Protein AF-A0A3M7PC56-F1 (afdb_monomer_lite)

pLDDT: mean 73.52, std 11.48, range [44.09, 90.5]

Secondary structure (DSSP, 8-state):
--HHHHHHHHHHHHHHS-GGGHHHHHHHIIIII-BTTB--SS-GGGSTTHHHHHTT-----HHHHHHHHHHHHHHHHHHHHHHHHHHTS--

Sequence (91 aa):
MNPTSILISVKKGRSCLHSSLKPLINYFEKNYKGTINFNAKYPIPTWNLYKRILSDLPRTDNTVEAWHGAFSSNESIGTTLFGAAKRNYSL

Organism: Brachionus plicatilis (NCBI:txid10195)

Radius of gyration: 20.68 Å; chains: 1; bounding box: 50×26×55 Å

Foldseek 3Di:
DDPVVVVVVLVVCVVVDDPVCVVVSVVCCVAEVNDPVGDHVQYLVNDPCNVVVVVVHDPDPVVVVVVVVVVVVVVVVVVVVVVVVVVVPDD

Structure (mmCIF, N/CA/C/O backbone):
data_AF-A0A3M7PC56-F1
#
_entry.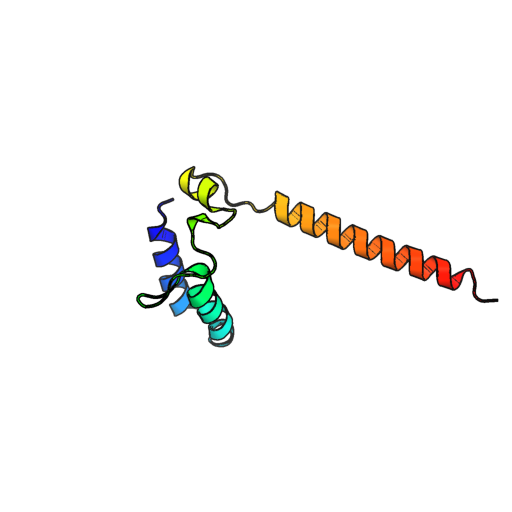id   AF-A0A3M7PC56-F1
#
loop_
_atom_site.group_PDB
_atom_site.id
_atom_site.type_symbol
_atom_site.label_atom_id
_atom_site.label_alt_id
_atom_site.label_comp_id
_atom_site.label_asym_id
_atom_site.label_entity_id
_atom_site.label_seq_id
_atom_site.pdbx_PDB_ins_code
_atom_site.Cartn_x
_atom_site.Cartn_y
_atom_site.Cartn_z
_atom_site.occupancy
_atom_site.B_iso_or_equiv
_atom_site.auth_seq_id
_atom_site.auth_comp_id
_atom_site.auth_asym_id
_atom_site.auth_atom_id
_atom_site.pdbx_PDB_model_num
ATOM 1 N N . MET A 1 1 ? -12.243 -10.460 0.719 1.00 53.31 1 MET A N 1
ATOM 2 C CA . MET A 1 1 ? -11.401 -10.609 1.943 1.00 53.31 1 MET A CA 1
ATOM 3 C C . MET A 1 1 ? -11.608 -9.408 2.885 1.00 53.31 1 MET A C 1
ATOM 5 O O . MET A 1 1 ? -11.662 -8.290 2.395 1.00 53.31 1 MET A O 1
ATOM 9 N N . ASN A 1 2 ? -11.737 -9.593 4.208 1.00 61.44 2 ASN A N 1
ATOM 10 C CA . ASN A 1 2 ? -11.968 -8.494 5.176 1.00 61.44 2 ASN A CA 1
ATOM 11 C C . ASN A 1 2 ? -10.665 -7.689 5.443 1.00 61.44 2 ASN A C 1
ATOM 13 O O . ASN A 1 2 ? -9.647 -8.325 5.704 1.00 61.44 2 ASN A O 1
ATOM 17 N N . PRO A 1 3 ? -10.647 -6.337 5.451 1.00 57.44 3 PRO A N 1
ATOM 18 C CA . PRO A 1 3 ? -9.465 -5.525 5.801 1.00 57.44 3 PRO A CA 1
ATOM 19 C C . PRO A 1 3 ? -8.713 -5.973 7.069 1.00 57.44 3 PRO A C 1
ATOM 21 O O . PRO A 1 3 ? -7.485 -5.894 7.140 1.00 57.44 3 PRO A O 1
ATOM 24 N N . THR A 1 4 ? -9.427 -6.525 8.051 1.00 61.88 4 THR A N 1
ATOM 25 C CA . THR A 1 4 ? -8.859 -7.059 9.296 1.00 61.88 4 THR A CA 1
ATOM 26 C C . THR A 1 4 ? -7.918 -8.251 9.063 1.00 61.88 4 THR A C 1
ATOM 28 O O . THR A 1 4 ? -6.934 -8.410 9.788 1.00 61.88 4 THR A O 1
ATOM 31 N N . SER A 1 5 ? -8.133 -9.065 8.022 1.00 61.94 5 SER A N 1
ATOM 32 C CA . SER A 1 5 ? -7.275 -10.222 7.716 1.00 61.94 5 SER A CA 1
ATOM 33 C C . SER A 1 5 ? -5.891 -9.823 7.193 1.00 61.94 5 SER A C 1
ATOM 35 O O . SER A 1 5 ? -4.925 -10.569 7.369 1.00 61.94 5 SER A O 1
ATOM 37 N N . ILE A 1 6 ? -5.762 -8.632 6.597 1.00 64.19 6 ILE A N 1
ATOM 38 C CA . ILE A 1 6 ? -4.476 -8.077 6.149 1.00 64.19 6 ILE A CA 1
ATOM 39 C C . ILE A 1 6 ? -3.617 -7.738 7.366 1.00 64.19 6 ILE A C 1
ATOM 41 O O . ILE A 1 6 ? -2.454 -8.127 7.439 1.00 64.19 6 ILE A O 1
ATOM 45 N N . LEU A 1 7 ? -4.207 -7.085 8.369 1.00 65.81 7 LEU A N 1
ATOM 46 C CA . LEU A 1 7 ? -3.507 -6.717 9.600 1.00 65.81 7 LEU A CA 1
ATOM 47 C C . LEU A 1 7 ? -3.039 -7.947 10.391 1.00 65.81 7 LEU A C 1
ATOM 49 O O . LEU A 1 7 ? -1.939 -7.942 10.947 1.00 65.81 7 LEU A O 1
ATOM 53 N N . ILE A 1 8 ? -3.846 -9.013 10.406 1.00 66.75 8 ILE A N 1
ATOM 54 C CA . ILE A 1 8 ? -3.483 -10.302 11.012 1.00 66.75 8 ILE A CA 1
ATOM 55 C C . ILE A 1 8 ? -2.303 -10.939 10.264 1.00 66.75 8 ILE A C 1
ATOM 57 O O . ILE A 1 8 ? -1.346 -11.393 10.892 1.00 66.75 8 ILE A O 1
ATOM 61 N N . SER A 1 9 ? -2.327 -10.912 8.930 1.00 68.50 9 SER A N 1
ATOM 62 C CA . SER A 1 9 ? -1.253 -11.464 8.093 1.00 68.50 9 SER A CA 1
ATOM 63 C C . SER A 1 9 ? 0.067 -10.709 8.279 1.00 68.50 9 SER A C 1
ATOM 65 O O . SER A 1 9 ? 1.115 -11.334 8.425 1.00 68.50 9 SER A O 1
ATOM 67 N N . VAL A 1 10 ? 0.019 -9.375 8.374 1.00 67.62 10 VAL A N 1
ATOM 68 C CA . VAL A 1 10 ? 1.196 -8.530 8.652 1.00 67.62 10 VAL A CA 1
ATOM 69 C C . VAL A 1 10 ? 1.785 -8.835 10.033 1.00 67.62 10 VAL A C 1
ATOM 71 O O . VAL A 1 10 ? 3.000 -8.993 10.162 1.00 67.62 10 VAL A O 1
ATOM 74 N N . LYS A 1 11 ? 0.943 -8.986 11.067 1.00 71.31 11 LYS A N 1
ATOM 75 C CA . LYS A 1 11 ? 1.403 -9.377 12.412 1.00 71.31 11 LYS A CA 1
ATOM 76 C C . LYS A 1 11 ? 2.081 -10.748 12.409 1.00 71.31 11 LYS A C 1
ATOM 78 O O . LYS A 1 11 ? 3.150 -10.886 12.998 1.00 71.31 11 LYS A O 1
ATOM 83 N N . LYS A 1 12 ? 1.488 -11.741 11.736 1.00 72.44 12 LYS A N 1
ATOM 84 C CA . LYS A 1 12 ? 2.060 -13.091 11.634 1.00 72.44 12 LYS A CA 1
ATOM 85 C C . LYS A 1 12 ? 3.400 -13.069 10.894 1.00 72.44 12 LYS A C 1
ATOM 87 O O . LYS A 1 12 ? 4.377 -13.606 11.406 1.00 72.44 12 LYS A O 1
ATOM 92 N N . GLY A 1 13 ? 3.471 -12.365 9.762 1.00 69.44 13 GLY A N 1
ATOM 93 C CA . GLY A 1 13 ? 4.698 -12.211 8.977 1.00 69.44 13 GLY A CA 1
ATOM 94 C C . GLY A 1 13 ? 5.845 -11.585 9.773 1.00 69.44 13 GLY A C 1
ATOM 95 O O . GLY A 1 13 ? 6.983 -12.030 9.671 1.00 69.44 13 GLY A O 1
ATOM 96 N N . ARG A 1 14 ? 5.563 -10.599 10.634 1.00 73.00 14 ARG A N 1
ATOM 97 C CA . ARG A 1 14 ? 6.597 -9.928 11.440 1.00 73.00 14 ARG A CA 1
ATOM 98 C C . ARG A 1 14 ? 7.376 -10.886 12.348 1.00 73.00 14 ARG A C 1
ATOM 100 O O . ARG A 1 14 ? 8.559 -10.661 12.576 1.00 73.00 14 ARG A O 1
ATOM 107 N N . SER A 1 15 ? 6.725 -11.931 12.861 1.00 77.06 15 SER A N 1
ATOM 108 C CA . SER A 1 15 ? 7.351 -12.899 13.775 1.00 77.06 15 SER A CA 1
ATOM 109 C C . SER A 1 15 ? 8.337 -13.853 13.092 1.00 77.06 15 SER A C 1
ATOM 111 O O . SER A 1 15 ? 9.244 -14.352 13.748 1.00 77.06 15 SER A O 1
ATOM 113 N N . CYS A 1 16 ? 8.194 -14.071 11.781 1.00 76.19 16 CYS A N 1
ATOM 114 C CA . CYS A 1 16 ? 9.057 -14.951 10.990 1.00 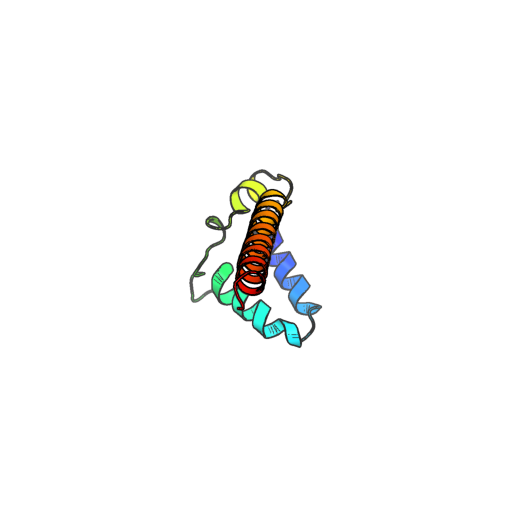76.19 16 CYS A CA 1
ATOM 115 C C . CYS A 1 16 ? 9.998 -14.194 10.037 1.00 76.19 16 CYS A C 1
ATOM 117 O O . CYS A 1 16 ? 10.766 -14.813 9.304 1.00 76.19 16 CYS A O 1
ATOM 119 N N . LEU A 1 17 ? 9.950 -12.860 10.038 1.00 79.56 17 LEU A N 1
ATOM 120 C CA . LEU A 1 17 ? 10.746 -12.010 9.161 1.00 79.56 17 LEU A CA 1
ATOM 121 C C . LEU A 1 17 ? 12.173 -11.836 9.694 1.00 79.56 17 LEU A C 1
ATOM 123 O O . LEU A 1 17 ? 12.385 -11.469 10.852 1.00 79.56 17 LEU A O 1
ATOM 127 N N . HIS A 1 18 ? 13.154 -12.050 8.815 1.00 86.44 18 HIS A N 1
ATOM 128 C CA . HIS A 1 18 ? 14.563 -11.828 9.127 1.00 86.44 18 HIS A CA 1
ATOM 129 C C . HIS A 1 18 ? 14.809 -10.378 9.577 1.00 86.44 18 HIS A C 1
ATOM 131 O O . HIS A 1 18 ? 14.195 -9.431 9.076 1.00 86.44 18 HIS A O 1
ATOM 137 N N . SER A 1 19 ? 15.731 -10.188 10.521 1.00 86.38 19 SER A N 1
ATOM 138 C CA . SER A 1 19 ? 15.980 -8.895 11.172 1.00 86.38 19 SER A CA 1
ATOM 139 C C . SER A 1 19 ? 16.360 -7.780 10.193 1.00 86.38 19 SER A C 1
ATOM 141 O O . SER A 1 19 ? 15.983 -6.631 10.425 1.00 86.38 19 SER A O 1
ATOM 143 N N . SER A 1 20 ? 17.021 -8.113 9.079 1.00 89.50 20 SER A N 1
ATOM 144 C CA . SER A 1 20 ? 17.384 -7.162 8.017 1.00 89.50 20 SER A CA 1
ATOM 145 C C . SER A 1 20 ? 16.181 -6.478 7.359 1.00 89.50 20 SER A C 1
ATOM 147 O O . SER A 1 20 ? 16.328 -5.389 6.815 1.00 89.50 20 SER A O 1
ATOM 149 N N . LEU A 1 21 ? 14.984 -7.068 7.436 1.00 86.56 21 LEU A N 1
ATOM 150 C CA . LEU A 1 21 ? 13.759 -6.514 6.853 1.00 86.56 21 LEU A CA 1
ATOM 151 C C . LEU A 1 21 ? 12.973 -5.633 7.835 1.00 86.56 21 LEU A C 1
ATOM 153 O O . LEU A 1 21 ? 12.020 -4.966 7.432 1.00 86.56 21 LEU A O 1
ATOM 157 N N . LYS A 1 22 ? 13.386 -5.547 9.109 1.00 86.94 22 LYS A N 1
ATOM 158 C CA . LYS A 1 22 ? 12.755 -4.657 10.104 1.00 86.94 22 LYS A CA 1
ATOM 159 C C . LYS A 1 22 ? 12.625 -3.198 9.636 1.00 86.94 22 LYS A C 1
ATOM 161 O O . LYS A 1 22 ? 11.551 -2.637 9.858 1.00 86.94 22 LYS A O 1
ATOM 166 N N . PRO A 1 23 ? 13.632 -2.569 8.992 1.00 90.50 23 PRO A N 1
ATOM 167 C CA . PRO A 1 23 ? 13.502 -1.192 8.511 1.00 90.50 23 PRO A CA 1
ATOM 168 C C . PRO A 1 23 ? 12.360 -1.029 7.502 1.00 90.50 23 PRO A C 1
ATOM 170 O O . PRO A 1 23 ? 11.563 -0.099 7.618 1.00 90.50 23 PRO A O 1
ATOM 173 N N . LEU A 1 24 ? 12.231 -1.978 6.569 1.00 87.69 24 LEU A N 1
ATOM 174 C CA . LEU A 1 24 ? 11.172 -1.986 5.562 1.00 87.69 24 LEU A CA 1
ATOM 175 C C . LEU A 1 24 ? 9.787 -2.133 6.205 1.00 87.69 24 LEU A C 1
ATOM 177 O O . LEU A 1 24 ? 8.864 -1.390 5.876 1.00 87.69 24 LEU A O 1
ATOM 181 N N . ILE A 1 25 ? 9.646 -3.048 7.167 1.00 85.94 25 ILE A N 1
ATOM 182 C CA . ILE A 1 25 ? 8.378 -3.255 7.879 1.00 85.94 25 ILE A CA 1
ATOM 183 C C . ILE A 1 25 ? 7.989 -2.021 8.694 1.00 85.94 25 ILE A C 1
ATOM 185 O O . ILE A 1 25 ? 6.835 -1.599 8.655 1.00 85.94 25 ILE A O 1
ATOM 189 N N . ASN A 1 26 ? 8.940 -1.402 9.395 1.00 87.69 26 ASN A N 1
ATOM 190 C CA . ASN A 1 26 ? 8.680 -0.180 10.154 1.00 87.69 26 ASN A CA 1
ATOM 191 C C . ASN A 1 26 ? 8.247 0.971 9.233 1.00 87.69 26 ASN A C 1
ATOM 193 O O . ASN A 1 26 ? 7.325 1.717 9.567 1.00 87.69 26 ASN A O 1
ATOM 197 N N . TYR A 1 27 ? 8.875 1.099 8.060 1.00 90.12 27 TYR A N 1
ATOM 198 C CA . TYR A 1 27 ? 8.460 2.064 7.045 1.00 90.12 27 TYR A CA 1
ATOM 199 C C . TYR A 1 27 ? 7.024 1.805 6.577 1.00 90.12 27 TYR A C 1
ATOM 201 O O . TYR A 1 27 ? 6.214 2.736 6.540 1.00 90.12 27 TYR A O 1
ATOM 209 N N . PHE A 1 28 ? 6.692 0.550 6.263 1.00 86.62 28 PHE A N 1
ATOM 210 C CA . PHE A 1 28 ? 5.351 0.172 5.831 1.00 86.62 28 PHE A CA 1
ATOM 211 C C . PHE A 1 28 ? 4.303 0.490 6.903 1.00 86.62 28 PHE A C 1
ATOM 213 O O . PHE A 1 28 ? 3.309 1.160 6.627 1.00 86.62 28 PHE A O 1
ATOM 220 N N . GLU A 1 29 ? 4.539 0.081 8.150 1.00 85.81 29 GLU A N 1
ATOM 221 C CA . GLU A 1 29 ? 3.598 0.328 9.242 1.00 85.81 29 GLU A CA 1
ATOM 222 C C . GLU A 1 29 ? 3.385 1.820 9.494 1.00 85.81 29 GLU A C 1
ATOM 224 O O . GLU A 1 29 ? 2.245 2.251 9.648 1.00 85.81 29 GLU A O 1
ATOM 229 N N . LYS A 1 30 ? 4.454 2.623 9.465 1.00 88.56 30 LYS A N 1
ATOM 230 C CA . LYS A 1 30 ? 4.363 4.072 9.666 1.00 88.56 30 LYS A CA 1
ATOM 231 C C . LYS A 1 30 ? 3.562 4.766 8.561 1.00 88.56 30 LYS A C 1
ATOM 233 O O . LYS A 1 30 ? 2.764 5.650 8.854 1.00 88.56 30 LYS A O 1
ATOM 238 N N . ASN A 1 31 ? 3.782 4.394 7.300 1.00 89.06 31 ASN A N 1
ATOM 239 C CA . ASN A 1 31 ? 3.243 5.145 6.163 1.00 89.06 31 ASN A CA 1
ATOM 240 C C . ASN A 1 31 ? 1.911 4.604 5.636 1.00 89.06 31 ASN A C 1
ATOM 242 O O . ASN A 1 31 ? 1.110 5.397 5.154 1.00 89.06 31 ASN A O 1
ATOM 246 N N . TYR A 1 32 ? 1.670 3.296 5.725 1.00 85.06 32 TYR A N 1
ATOM 247 C CA . TYR A 1 32 ? 0.544 2.630 5.058 1.00 85.06 32 TYR A CA 1
ATOM 248 C C . TYR A 1 32 ? -0.502 2.090 6.040 1.00 85.06 32 TYR A C 1
ATOM 250 O O . TYR A 1 32 ? -1.699 2.147 5.767 1.00 85.06 32 TYR A O 1
ATOM 258 N N . LYS A 1 33 ? -0.076 1.595 7.209 1.00 84.31 33 LYS A N 1
ATOM 259 C CA . LYS A 1 33 ? -0.994 1.124 8.263 1.00 84.31 33 LYS A CA 1
ATOM 260 C C . LYS A 1 33 ? -1.387 2.241 9.232 1.00 84.31 33 LYS A C 1
ATOM 262 O O . LYS A 1 33 ? -2.536 2.299 9.657 1.00 84.31 33 LYS A O 1
ATOM 267 N N . GLY A 1 34 ? -0.436 3.107 9.577 1.00 80.62 34 GLY A N 1
ATOM 268 C CA . GLY A 1 34 ? -0.576 4.066 10.666 1.00 80.62 34 GLY A CA 1
ATOM 269 C C . GLY A 1 34 ? -0.357 3.420 12.038 1.00 80.62 34 GLY A C 1
ATOM 270 O O . GLY A 1 34 ? -0.202 2.202 12.185 1.00 80.62 34 GLY A O 1
ATOM 271 N N . THR A 1 35 ? -0.332 4.260 13.067 1.00 76.88 35 THR A N 1
ATOM 272 C CA . THR A 1 35 ? -0.230 3.861 14.479 1.00 76.88 35 THR A CA 1
ATOM 273 C C . THR A 1 35 ? -1.396 4.459 15.263 1.00 76.88 35 THR A C 1
ATOM 275 O O . THR A 1 35 ? -2.095 5.321 14.747 1.00 76.88 35 THR A O 1
ATOM 278 N N . ILE A 1 36 ? -1.598 4.045 16.518 1.00 76.69 36 ILE A N 1
ATOM 279 C CA . ILE A 1 36 ? -2.674 4.591 17.373 1.00 76.69 36 ILE A CA 1
ATOM 280 C C . ILE A 1 36 ? -2.599 6.124 17.478 1.00 76.69 36 ILE A C 1
ATOM 282 O O . ILE A 1 36 ? -3.626 6.786 17.541 1.00 76.69 36 ILE A O 1
ATOM 286 N N . ASN A 1 37 ? -1.386 6.681 17.431 1.00 79.06 37 ASN A N 1
ATOM 287 C CA . ASN A 1 37 ? -1.143 8.110 17.623 1.00 79.06 37 ASN A CA 1
ATOM 288 C C . ASN A 1 37 ? -0.997 8.888 16.304 1.00 79.06 37 ASN A C 1
ATOM 290 O O . ASN A 1 37 ? -0.903 10.110 16.331 1.00 79.06 37 ASN A O 1
ATOM 294 N N . PHE A 1 38 ? -0.930 8.201 15.157 1.00 80.88 38 PHE A N 1
ATOM 295 C CA . PHE A 1 38 ? -0.640 8.829 13.867 1.00 80.88 38 PHE A CA 1
ATOM 296 C C . PHE A 1 38 ? -1.376 8.144 12.723 1.00 80.88 38 PHE A C 1
ATOM 298 O O . PHE A 1 38 ? -1.210 6.943 12.493 1.00 80.88 38 PHE A O 1
ATOM 305 N N . ASN A 1 39 ? -2.096 8.944 11.939 1.00 85.38 39 ASN A N 1
ATOM 306 C CA . ASN A 1 39 ? -2.703 8.487 10.697 1.00 85.38 39 ASN A CA 1
ATOM 307 C C . ASN A 1 39 ? -1.632 8.095 9.671 1.00 85.38 39 ASN A C 1
ATOM 309 O O . ASN A 1 39 ? -0.573 8.717 9.572 1.00 85.38 39 ASN A O 1
ATOM 313 N N . ALA A 1 40 ? -1.929 7.053 8.895 1.00 89.00 40 ALA A N 1
ATOM 314 C CA . ALA A 1 40 ? -1.104 6.648 7.767 1.00 89.00 40 ALA A CA 1
ATOM 315 C C . ALA A 1 40 ? -1.033 7.779 6.732 1.00 89.00 40 ALA A C 1
ATOM 317 O O . ALA A 1 40 ? -2.050 8.393 6.411 1.00 89.00 40 ALA A O 1
ATOM 318 N N . LYS A 1 41 ? 0.152 8.007 6.159 1.00 89.31 41 LYS A N 1
ATOM 319 C CA . LYS A 1 41 ? 0.324 8.922 5.021 1.00 89.31 41 LYS A CA 1
ATOM 320 C C . LYS A 1 41 ? -0.458 8.444 3.789 1.00 89.31 41 LYS A C 1
ATOM 322 O O . LYS A 1 41 ? -0.958 9.260 3.025 1.00 89.31 41 LYS A O 1
ATOM 327 N N . TYR A 1 42 ? -0.578 7.126 3.632 1.00 86.75 42 TYR A N 1
ATOM 328 C CA . TYR A 1 42 ? -1.278 6.458 2.537 1.00 86.75 42 TYR A CA 1
ATOM 329 C C . TYR A 1 42 ? -2.269 5.436 3.117 1.00 86.75 42 TYR A C 1
ATOM 331 O O . TYR A 1 42 ? -1.946 4.248 3.227 1.00 86.75 42 TYR A O 1
ATOM 339 N N . PRO A 1 43 ? -3.448 5.880 3.578 1.00 83.62 43 PRO A N 1
ATOM 340 C CA . PRO A 1 43 ? -4.397 5.008 4.258 1.00 83.62 43 PRO A CA 1
ATOM 341 C C . PRO A 1 43 ? -4.969 3.944 3.310 1.00 83.62 43 PRO A C 1
ATOM 343 O O . PRO A 1 43 ? -5.067 4.151 2.107 1.00 83.62 43 PRO A O 1
ATOM 346 N N . ILE A 1 44 ? -5.391 2.801 3.861 1.00 82.69 44 ILE A N 1
ATOM 347 C CA . ILE A 1 44 ? -5.866 1.623 3.104 1.00 82.69 44 ILE A CA 1
ATOM 348 C C . ILE A 1 44 ? -6.840 1.952 1.948 1.00 82.69 44 ILE A C 1
ATOM 350 O O . ILE A 1 44 ? -6.669 1.375 0.873 1.00 82.69 44 ILE A O 1
ATOM 354 N N . PRO A 1 45 ? -7.820 2.873 2.089 1.00 83.00 45 PRO A N 1
ATOM 355 C CA . PRO A 1 45 ? -8.734 3.208 0.994 1.00 83.00 45 PRO A CA 1
ATOM 356 C C . PRO A 1 45 ? -8.067 3.797 -0.257 1.00 83.00 45 PRO A C 1
ATOM 358 O O . PRO A 1 45 ? -8.652 3.732 -1.335 1.00 83.00 45 PRO A O 1
ATOM 361 N N . THR A 1 46 ? -6.860 4.361 -0.137 1.00 83.25 46 THR A N 1
ATOM 362 C CA . THR A 1 46 ? -6.116 4.946 -1.265 1.00 83.25 46 THR A CA 1
ATOM 363 C C . THR A 1 46 ? -5.253 3.927 -1.998 1.00 83.25 46 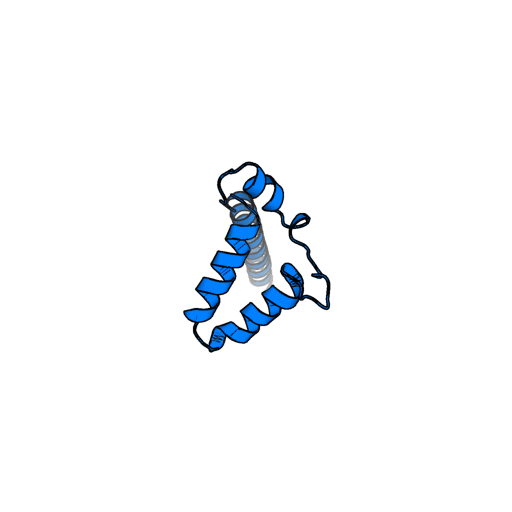THR A C 1
ATOM 365 O O . THR A 1 46 ? -4.572 4.281 -2.956 1.00 83.25 46 THR A O 1
ATOM 368 N N . TRP A 1 47 ? -5.211 2.674 -1.545 1.00 84.94 47 TRP A N 1
ATOM 369 C CA . TRP A 1 47 ? -4.390 1.658 -2.188 1.00 84.94 47 TRP A CA 1
ATOM 370 C C . TRP A 1 47 ? -5.070 1.201 -3.478 1.00 84.94 47 TRP A C 1
ATOM 372 O O . TRP A 1 47 ? -6.261 0.889 -3.479 1.00 84.94 47 TRP A O 1
ATOM 382 N N . ASN A 1 48 ? -4.303 1.063 -4.560 1.00 80.25 48 ASN A N 1
ATOM 383 C CA . ASN A 1 48 ? -4.811 0.631 -5.871 1.00 80.25 48 ASN A CA 1
ATOM 384 C C . ASN A 1 48 ? -5.587 -0.700 -5.810 1.00 80.25 48 ASN A C 1
ATOM 386 O O . ASN A 1 48 ? -6.502 -0.946 -6.594 1.00 80.25 48 ASN A O 1
ATOM 390 N N . LEU A 1 49 ? -5.257 -1.548 -4.834 1.00 77.81 49 LEU A N 1
ATOM 391 C CA . LEU A 1 49 ? -5.867 -2.857 -4.640 1.00 77.81 49 LEU A CA 1
ATOM 392 C C . LEU A 1 49 ? -7.131 -2.834 -3.751 1.00 77.81 49 LEU A C 1
ATOM 394 O O . LEU A 1 49 ? -7.830 -3.840 -3.662 1.00 77.81 49 LEU A O 1
ATOM 398 N N . TYR A 1 50 ? -7.469 -1.706 -3.115 1.00 81.75 50 TYR A N 1
ATOM 399 C CA . TYR A 1 50 ? -8.530 -1.621 -2.103 1.00 81.75 50 TYR A CA 1
ATOM 400 C C . TYR A 1 50 ? -9.892 -2.115 -2.607 1.00 81.75 50 TYR A C 1
ATOM 402 O O . TYR A 1 50 ? -10.467 -3.050 -2.046 1.00 81.75 50 TYR A O 1
ATOM 410 N N . LYS A 1 51 ? -10.383 -1.551 -3.719 1.00 82.12 51 LYS A N 1
ATOM 411 C CA . LYS A 1 51 ? -11.677 -1.938 -4.310 1.00 82.12 51 LYS A CA 1
ATOM 412 C C . LYS A 1 51 ? -11.702 -3.407 -4.740 1.00 82.12 51 LYS A C 1
ATOM 414 O O . LYS A 1 51 ? -12.725 -4.073 -4.594 1.00 82.12 51 LYS A O 1
ATOM 419 N N . ARG A 1 52 ? -10.571 -3.925 -5.227 1.00 81.50 52 ARG A N 1
ATOM 420 C CA . ARG A 1 52 ? -10.433 -5.327 -5.654 1.00 81.50 52 ARG A CA 1
ATOM 421 C C . ARG A 1 52 ? -10.500 -6.279 -4.463 1.00 81.50 52 ARG A C 1
ATOM 423 O O . ARG A 1 52 ? -11.174 -7.292 -4.557 1.00 81.50 52 ARG A O 1
ATOM 430 N N . ILE A 1 53 ? -9.880 -5.926 -3.333 1.00 78.62 53 ILE A N 1
ATOM 431 C CA . ILE A 1 53 ? -9.942 -6.706 -2.082 1.00 78.62 53 ILE A CA 1
ATOM 432 C C . ILE A 1 53 ? -11.369 -6.774 -1.540 1.00 78.62 53 ILE A C 1
ATOM 434 O O . ILE A 1 53 ? -11.807 -7.847 -1.115 1.00 78.62 53 ILE A O 1
ATOM 438 N N . LEU A 1 54 ? -12.081 -5.641 -1.558 1.00 81.38 54 LEU A N 1
ATOM 439 C CA . LEU A 1 54 ? -13.485 -5.579 -1.151 1.00 81.38 54 LEU A CA 1
ATOM 440 C C . LEU A 1 54 ? -14.380 -6.423 -2.062 1.00 81.38 54 LEU A C 1
ATOM 442 O O . LEU A 1 54 ? -15.277 -7.097 -1.572 1.00 81.38 54 LEU A O 1
ATOM 446 N N . SER A 1 55 ? -14.090 -6.428 -3.363 1.00 84.12 55 SER A N 1
ATOM 447 C CA . SER A 1 55 ? -14.837 -7.188 -4.376 1.00 84.12 55 SER A CA 1
ATOM 448 C C . SER A 1 55 ? -14.370 -8.644 -4.518 1.00 84.12 55 SER A C 1
ATOM 450 O O . SER A 1 55 ? -14.800 -9.331 -5.436 1.00 84.12 55 SER A O 1
ATOM 452 N N . ASP A 1 56 ? -13.451 -9.094 -3.656 1.00 78.06 56 ASP A N 1
ATOM 453 C CA . ASP A 1 56 ? -12.818 -10.422 -3.684 1.00 78.06 56 ASP A CA 1
ATOM 454 C C . ASP A 1 56 ? -12.224 -10.831 -5.047 1.00 78.06 56 ASP A C 1
ATOM 456 O O . ASP A 1 56 ? -12.142 -12.004 -5.400 1.00 78.06 56 ASP A O 1
ATOM 460 N N . LEU A 1 57 ? -11.767 -9.843 -5.819 1.00 79.12 57 LEU A N 1
ATOM 461 C CA . LEU A 1 57 ? -11.170 -10.048 -7.135 1.00 79.12 57 LEU A CA 1
ATOM 462 C C . LEU A 1 57 ? -9.690 -10.461 -7.030 1.00 79.12 57 LEU A C 1
ATOM 464 O O . LEU A 1 57 ? -9.010 -10.107 -6.057 1.00 79.12 57 LEU A O 1
ATOM 468 N N . PRO A 1 58 ? -9.140 -11.140 -8.060 1.00 76.06 58 PRO A N 1
ATO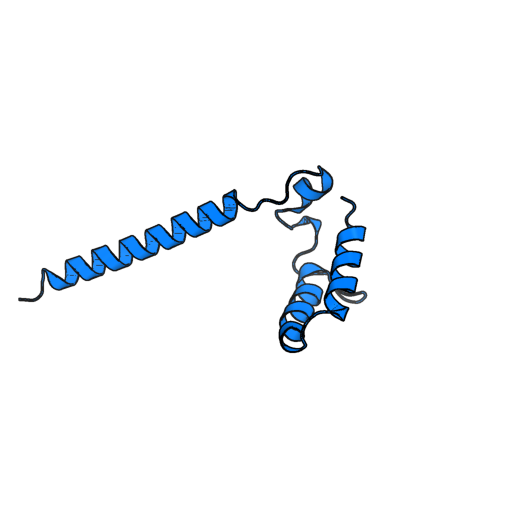M 469 C CA . PRO A 1 58 ? -7.735 -11.534 -8.096 1.00 76.06 58 PRO A CA 1
ATOM 470 C C . PRO A 1 58 ? -6.784 -10.359 -7.843 1.00 76.06 58 PRO A C 1
ATOM 472 O O . PRO A 1 58 ? -6.957 -9.262 -8.390 1.00 76.06 58 PRO A O 1
ATOM 475 N N . ARG A 1 59 ? -5.744 -10.610 -7.037 1.00 71.00 59 ARG A N 1
ATOM 476 C CA . ARG A 1 59 ? -4.734 -9.619 -6.614 1.00 71.00 59 ARG A CA 1
ATOM 477 C C . ARG A 1 59 ? -3.580 -9.446 -7.607 1.00 71.00 59 ARG A 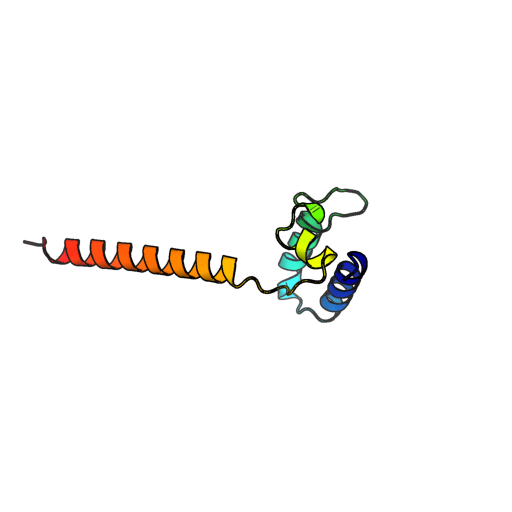C 1
ATOM 479 O O . ARG A 1 59 ? -2.536 -8.931 -7.232 1.00 71.00 59 ARG A O 1
ATOM 486 N N . THR A 1 60 ? -3.747 -9.919 -8.839 1.00 64.69 60 THR A N 1
ATOM 487 C CA . THR A 1 60 ? -2.711 -9.861 -9.873 1.00 64.69 60 THR A CA 1
ATOM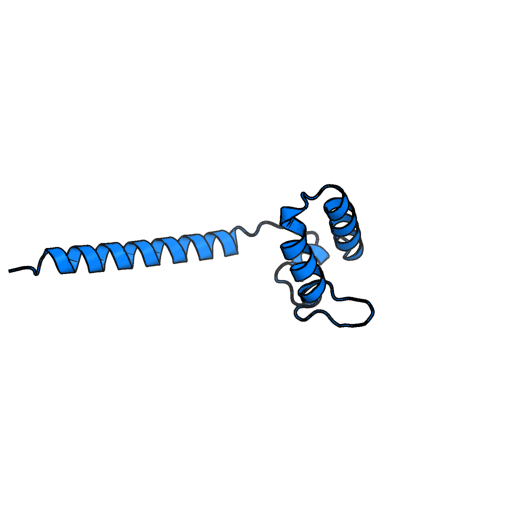 488 C C . THR A 1 60 ? -2.427 -8.414 -10.241 1.00 64.69 60 THR A C 1
ATOM 490 O O . THR A 1 60 ? -3.331 -7.716 -10.709 1.00 64.69 60 THR A O 1
ATOM 493 N N . ASP A 1 61 ? -1.172 -8.005 -10.091 1.00 65.25 61 ASP A N 1
ATOM 494 C CA . ASP A 1 61 ? -0.694 -6.699 -10.537 1.00 65.25 61 ASP A CA 1
ATOM 495 C C . ASP A 1 61 ? -0.224 -6.719 -12.001 1.00 65.25 61 ASP A C 1
ATOM 497 O O . ASP A 1 61 ? 0.503 -5.844 -12.445 1.00 65.25 61 ASP A O 1
ATOM 501 N N . ASN A 1 62 ? -0.661 -7.721 -12.779 1.00 65.62 62 ASN A N 1
ATOM 502 C CA . ASN A 1 62 ? -0.234 -7.960 -14.163 1.00 65.62 62 ASN A CA 1
ATOM 503 C C . ASN A 1 62 ? -0.290 -6.707 -15.035 1.00 65.62 62 ASN A C 1
ATOM 505 O O . ASN A 1 62 ? 0.526 -6.556 -15.932 1.00 65.62 62 ASN A O 1
ATOM 509 N N . THR A 1 63 ? -1.254 -5.819 -14.792 1.00 65.50 63 THR A N 1
ATOM 510 C CA . THR A 1 63 ? -1.349 -4.561 -15.528 1.00 65.50 63 THR A CA 1
ATOM 511 C C . THR A 1 63 ? -0.227 -3.600 -15.136 1.00 65.50 63 THR A C 1
ATOM 513 O O . THR A 1 63 ? 0.419 -3.073 -16.029 1.00 65.50 63 THR A O 1
ATOM 516 N N . VAL A 1 64 ? 0.061 -3.390 -13.849 1.00 70.94 64 VAL A N 1
ATOM 517 C CA . VAL A 1 64 ? 1.166 -2.510 -13.424 1.00 70.94 64 VAL A CA 1
ATOM 518 C C . VAL A 1 64 ? 2.518 -3.127 -13.768 1.00 70.94 64 VAL A C 1
ATOM 520 O O . VAL A 1 64 ? 3.371 -2.424 -14.294 1.00 70.94 64 VAL A O 1
ATOM 523 N N . GLU A 1 65 ? 2.694 -4.435 -13.571 1.00 74.94 65 GLU A N 1
ATOM 524 C CA . GLU A 1 65 ? 3.906 -5.157 -13.981 1.00 74.94 65 GLU A CA 1
ATOM 525 C C . GLU A 1 65 ? 4.125 -5.064 -15.500 1.00 74.94 65 GLU A C 1
ATOM 527 O O . GLU A 1 65 ? 5.245 -4.837 -15.953 1.00 74.94 65 GLU A O 1
ATOM 532 N N . ALA A 1 66 ? 3.056 -5.149 -16.304 1.00 73.44 66 ALA A N 1
ATOM 533 C CA . ALA A 1 66 ? 3.137 -4.940 -17.750 1.00 73.44 66 ALA A CA 1
ATOM 534 C C . ALA A 1 66 ? 3.489 -3.490 -18.113 1.00 73.44 66 ALA A C 1
ATOM 536 O O . ALA A 1 66 ? 4.279 -3.271 -19.028 1.00 73.44 66 ALA A O 1
ATOM 537 N N . TRP A 1 67 ? 2.943 -2.502 -17.398 1.00 74.19 67 TRP A N 1
ATOM 538 C CA . TRP A 1 67 ? 3.287 -1.090 -17.591 1.00 74.19 67 TRP A CA 1
ATOM 539 C C . TRP A 1 67 ? 4.744 -0.796 -17.218 1.00 74.19 67 TRP A C 1
ATOM 541 O O . TRP A 1 67 ? 5.440 -0.140 -17.990 1.00 74.19 67 TRP A O 1
ATOM 551 N N . HIS A 1 68 ? 5.235 -1.307 -16.086 1.00 76.06 68 HIS A N 1
ATOM 552 C CA . HIS A 1 68 ? 6.644 -1.192 -15.706 1.00 76.06 68 HIS A CA 1
ATOM 553 C C . HIS A 1 68 ? 7.553 -1.903 -16.711 1.00 76.06 68 HIS A C 1
ATOM 555 O O . HIS A 1 68 ? 8.549 -1.327 -17.137 1.00 76.06 68 HIS A O 1
ATOM 561 N N . GLY A 1 69 ? 7.178 -3.104 -17.160 1.00 75.38 69 GLY A N 1
ATOM 562 C CA . GLY A 1 69 ? 7.910 -3.840 -18.189 1.00 75.38 69 GLY A CA 1
ATOM 563 C C . GLY A 1 69 ? 8.011 -3.066 -19.503 1.00 75.38 69 GLY A C 1
ATOM 564 O O . GLY A 1 69 ? 9.109 -2.909 -20.032 1.00 75.38 69 GLY A O 1
ATOM 565 N N . ALA A 1 70 ? 6.891 -2.520 -19.987 1.00 75.12 70 ALA A N 1
ATOM 566 C CA . ALA A 1 70 ? 6.853 -1.695 -21.194 1.00 75.12 70 ALA A CA 1
ATOM 567 C C . ALA A 1 70 ? 7.667 -0.396 -21.045 1.00 75.12 70 ALA A C 1
ATOM 569 O O . ALA A 1 70 ? 8.313 0.060 -21.987 1.00 75.12 70 ALA A O 1
ATOM 570 N N . PHE A 1 71 ? 7.665 0.210 -19.858 1.00 73.69 71 PHE A N 1
ATOM 571 C CA . PHE A 1 71 ? 8.450 1.411 -19.594 1.00 73.69 71 PHE A CA 1
ATOM 572 C C . PHE A 1 71 ? 9.958 1.114 -19.588 1.00 73.69 71 PHE A C 1
ATOM 574 O O . PHE A 1 71 ? 10.720 1.771 -20.298 1.00 73.69 71 PHE A O 1
ATOM 581 N N . SER A 1 72 ? 10.387 0.080 -18.861 1.00 76.62 72 SER A N 1
ATOM 582 C CA . SER A 1 72 ? 11.793 -0.335 -18.798 1.00 76.62 72 SER A CA 1
ATOM 583 C C . SER A 1 72 ? 12.327 -0.822 -20.146 1.00 76.62 72 SER A C 1
ATOM 585 O O . SER A 1 72 ? 13.477 -0.540 -20.491 1.00 76.62 72 SER A O 1
ATOM 587 N N . SER A 1 73 ? 11.507 -1.507 -20.953 1.00 71.06 73 SER A N 1
ATOM 588 C CA . SER A 1 73 ? 11.899 -1.871 -22.318 1.00 71.06 73 SER A CA 1
ATOM 589 C C . SER A 1 73 ? 12.119 -0.636 -23.189 1.00 71.06 73 SER A C 1
ATOM 591 O O . SER A 1 73 ? 13.081 -0.584 -23.955 1.00 71.06 73 SER A O 1
ATOM 593 N N . ASN A 1 74 ? 11.278 0.389 -23.047 1.00 64.94 74 ASN A N 1
ATOM 594 C CA . ASN A 1 74 ? 11.370 1.595 -23.866 1.00 64.94 74 ASN A CA 1
ATOM 595 C C . ASN A 1 74 ? 12.581 2.467 -23.490 1.00 64.94 74 ASN A C 1
ATOM 597 O O . ASN A 1 74 ? 13.231 3.022 -24.377 1.00 64.94 74 ASN A O 1
ATOM 601 N N . GLU A 1 75 ? 12.942 2.543 -22.206 1.00 62.16 75 GLU A N 1
ATOM 602 C CA . GLU A 1 75 ? 14.160 3.226 -21.740 1.00 62.16 75 GLU A CA 1
ATOM 603 C C . GLU A 1 75 ? 15.440 2.545 -22.263 1.00 62.16 75 GLU A C 1
ATOM 605 O O . GLU A 1 75 ? 16.374 3.206 -22.735 1.00 62.16 75 GLU A O 1
ATOM 610 N N . SER A 1 76 ? 15.461 1.209 -22.266 1.00 59.66 76 SER A N 1
ATOM 611 C CA . SER A 1 76 ? 16.565 0.423 -22.828 1.00 59.66 76 SER A CA 1
ATOM 612 C C . SER A 1 76 ? 16.742 0.665 -24.333 1.00 59.66 76 SER A C 1
ATOM 614 O O . SER A 1 76 ? 17.867 0.867 -24.808 1.00 59.66 76 SER A O 1
ATOM 616 N N . ILE A 1 77 ? 15.635 0.714 -25.084 1.00 60.03 77 ILE A N 1
ATOM 617 C CA . ILE A 1 77 ? 15.648 0.984 -26.529 1.00 60.03 77 ILE A CA 1
ATOM 618 C C . ILE A 1 77 ? 16.183 2.391 -26.805 1.00 60.03 77 ILE A C 1
ATOM 620 O O . ILE A 1 77 ? 17.063 2.552 -27.650 1.00 60.03 77 ILE A O 1
ATOM 624 N N . GLY A 1 78 ? 15.719 3.395 -26.056 1.00 59.78 78 GLY A N 1
ATOM 625 C CA . GLY A 1 78 ? 16.218 4.766 -26.170 1.00 59.78 78 GLY A CA 1
ATOM 626 C C . GLY A 1 78 ? 17.731 4.841 -25.959 1.00 59.78 78 GLY A C 1
ATOM 627 O O . GLY A 1 78 ? 18.461 5.354 -26.806 1.00 59.78 78 GLY A O 1
ATOM 628 N N . THR A 1 79 ? 18.232 4.241 -24.882 1.00 59.28 79 THR A N 1
ATOM 629 C CA . THR A 1 79 ? 19.667 4.246 -24.552 1.00 59.28 79 THR A CA 1
ATOM 630 C C . THR A 1 79 ? 20.516 3.536 -25.616 1.00 59.28 79 THR A C 1
ATOM 632 O O . THR A 1 79 ? 21.589 4.015 -25.989 1.00 59.28 79 THR A O 1
ATOM 635 N N . THR A 1 80 ? 20.017 2.425 -26.162 1.00 59.69 80 THR A N 1
ATOM 636 C CA . THR A 1 80 ? 20.701 1.650 -27.210 1.00 59.69 80 THR A CA 1
ATOM 637 C C . THR A 1 80 ? 20.744 2.409 -28.538 1.00 59.69 80 THR A C 1
ATOM 639 O O . THR A 1 80 ? 21.792 2.454 -29.182 1.00 59.69 80 THR A O 1
ATOM 642 N N . LEU A 1 81 ? 19.644 3.061 -28.928 1.00 59.22 81 LEU A N 1
ATOM 643 C CA . LEU A 1 81 ? 19.561 3.849 -30.161 1.00 59.22 81 LEU A CA 1
ATOM 644 C C . LEU A 1 81 ? 20.412 5.126 -30.093 1.00 59.22 81 LEU A C 1
ATOM 646 O O . LEU A 1 81 ? 21.166 5.403 -31.025 1.00 59.22 81 LEU A O 1
ATOM 650 N N . PHE A 1 82 ? 20.375 5.869 -28.982 1.00 58.88 82 PHE A N 1
ATOM 651 C CA . PHE A 1 82 ? 21.226 7.054 -28.801 1.00 58.88 82 PHE A CA 1
ATOM 652 C C . PHE A 1 82 ? 22.718 6.694 -28.676 1.00 58.88 82 PHE A C 1
ATOM 654 O O . PHE A 1 82 ? 23.576 7.421 -29.183 1.00 58.88 82 PHE A O 1
ATOM 661 N N . GLY A 1 83 ? 23.047 5.555 -28.058 1.00 58.03 83 GLY A N 1
ATOM 662 C CA . GLY A 1 83 ? 24.413 5.026 -28.015 1.00 58.03 83 GLY A CA 1
ATOM 663 C C . GLY A 1 83 ? 24.928 4.560 -29.383 1.00 58.03 83 GLY A C 1
ATOM 664 O O . GLY A 1 83 ? 26.082 4.818 -29.724 1.00 58.03 83 GLY A O 1
ATOM 665 N N . ALA A 1 84 ? 24.079 3.920 -30.193 1.00 57.69 84 ALA A N 1
ATOM 666 C CA . ALA A 1 84 ? 24.409 3.511 -31.558 1.00 57.69 84 ALA A CA 1
ATOM 667 C C . ALA A 1 84 ? 24.565 4.713 -32.504 1.00 57.69 84 ALA A C 1
ATOM 669 O O . ALA A 1 84 ? 25.480 4.728 -33.325 1.00 57.69 84 ALA A O 1
ATOM 670 N N . ALA A 1 85 ? 23.735 5.750 -32.353 1.00 56.44 85 ALA A N 1
ATOM 671 C CA . ALA A 1 85 ? 23.874 6.992 -33.107 1.00 56.44 85 ALA A CA 1
ATOM 672 C C . ALA A 1 85 ? 25.228 7.669 -32.828 1.00 56.44 85 ALA A C 1
ATOM 674 O O . ALA A 1 85 ? 25.921 8.042 -33.767 1.00 56.44 85 ALA A O 1
ATOM 675 N N . LYS A 1 86 ? 25.679 7.738 -31.566 1.00 55.62 86 LYS A N 1
ATOM 676 C CA . LYS A 1 86 ? 26.988 8.327 -31.221 1.00 55.62 86 LYS A CA 1
ATOM 677 C C . LYS A 1 86 ? 28.194 7.591 -31.818 1.00 55.62 86 LYS A C 1
ATOM 679 O O . LYS A 1 86 ? 29.181 8.250 -32.120 1.00 55.62 86 LYS A O 1
ATOM 684 N N . ARG A 1 87 ? 28.132 6.269 -32.029 1.00 54.66 87 ARG A N 1
ATOM 685 C CA . ARG A 1 87 ? 29.235 5.518 -32.670 1.00 54.66 87 ARG A CA 1
ATOM 686 C C . ARG A 1 87 ? 29.343 5.752 -34.179 1.00 54.66 87 ARG A C 1
ATOM 688 O O . ARG A 1 87 ? 30.416 5.554 -34.728 1.00 54.66 87 ARG A O 1
ATOM 695 N N . ASN A 1 88 ? 28.262 6.176 -34.834 1.00 55.50 88 ASN A N 1
ATOM 696 C CA . ASN A 1 88 ? 28.241 6.434 -36.278 1.00 55.50 88 ASN A CA 1
ATOM 697 C C . ASN A 1 88 ? 28.646 7.875 -36.657 1.00 55.50 88 ASN A C 1
ATOM 699 O O . ASN A 1 88 ? 28.708 8.186 -37.841 1.00 55.50 88 ASN A O 1
ATOM 703 N N . TYR A 1 89 ? 28.934 8.743 -35.676 1.00 52.38 89 TYR A N 1
ATOM 704 C CA . TYR A 1 89 ? 29.372 10.133 -35.894 1.00 52.38 89 TYR A CA 1
ATOM 705 C C . TYR A 1 89 ? 30.761 10.452 -35.310 1.00 52.38 89 TYR A C 1
ATOM 707 O O . TYR A 1 89 ? 31.132 11.620 -35.220 1.00 52.38 89 TYR A O 1
ATOM 715 N N . SER A 1 90 ? 31.547 9.447 -34.916 1.00 51.09 90 SER A N 1
ATOM 716 C CA . SER A 1 90 ? 32.966 9.647 -34.596 1.00 51.09 90 SER A CA 1
ATOM 717 C C . SER A 1 90 ? 33.787 9.585 -35.887 1.00 51.09 90 SER A C 1
ATOM 719 O O . SER A 1 90 ? 34.168 8.499 -36.321 1.00 51.09 90 SER A O 1
ATOM 721 N N . LEU A 1 91 ? 33.975 10.755 -36.507 1.00 44.09 91 LEU A N 1
ATOM 722 C CA . LEU A 1 91 ? 35.070 11.039 -37.444 1.00 44.09 91 LEU A CA 1
ATOM 723 C C . LEU A 1 91 ? 36.383 11.214 -36.675 1.00 44.09 91 LEU A C 1
ATOM 725 O O . LEU A 1 91 ? 36.326 11.797 -35.566 1.00 44.09 91 LEU A O 1
#